Protein AF-A0A6A5W0C2-F1 (afdb_monomer)

Secondary structure (DSSP, 8-state):
--EEEEE---GGGG-HHHHHHHHHTTEEEEEPPTT-GGG-THHHHHHHH--

InterPro domains:
  IPR038717 Tc1-like transposase, DDE domain [PF13358] (3-50)

Nearest PDB structures (foldseek):
  4ikf-assembly1_B  TM=8.713E-01  e=5.448E-01  Human spumaretrovirus
  3s3o-assembly1_B-2  TM=8.056E-01  e=6.251E-01  Human spumaretrovirus
  8fnj-assembly1_G  TM=8.589E-01  e=8.815E-01  Homo sapiens
  6rwl-assembly1_A  TM=8.532E-01  e=9.442E-01  Simian immunodeficiency virus
  6voy-assembly1_D  TM=7.197E-01  e=1.011E+00  Saccharolobus solfataricus P2

Mean predicted aligned error: 3.72 Å

pLDDT: mean 91.83, std 5.0, range [67.31, 96.88]

Foldseek 3Di:
DAAEDEDEPDVVCVDVVVVVVQVVVRHHYDYDPPPCVVPPPCVVVVVVVPD

Sequence (51 aa):
YPKVIILNNILIHQNNEITKVIHAASYLIQYLPLYLPNYNPIELTFNLLKV

Radius of gyration: 12.71 Å; Cα contacts (8 Å, |Δi|>4): 44; chains: 1; bounding box: 28×22×35 Å

Structure (mmCIF, N/CA/C/O backbone):
data_AF-A0A6A5W0C2-F1
#
_entry.id   AF-A0A6A5W0C2-F1
#
loop_
_atom_site.group_PDB
_atom_site.id
_atom_site.type_symbol
_atom_site.label_atom_id
_atom_site.label_alt_id
_atom_site.label_comp_id
_atom_site.label_asym_id
_atom_site.label_entity_id
_atom_site.label_seq_id
_atom_site.pdbx_PDB_ins_code
_atom_site.Cartn_x
_atom_site.Cartn_y
_atom_site.Cartn_z
_atom_site.occupancy
_atom_site.B_iso_or_equiv
_atom_site.auth_seq_id
_atom_site.auth_comp_id
_atom_site.auth_asym_id
_atom_site.auth_atom_id
_atom_site.pdbx_PDB_model_num
ATOM 1 N N . TYR A 1 1 ? -17.627 -7.378 3.823 1.00 78.31 1 TYR A N 1
ATOM 2 C CA . TYR A 1 1 ? -16.181 -7.673 3.776 1.00 78.31 1 TYR A CA 1
ATOM 3 C C . TYR A 1 1 ? -15.397 -6.390 4.006 1.00 78.31 1 TYR A C 1
ATOM 5 O O . TYR A 1 1 ? -15.860 -5.356 3.525 1.00 78.31 1 TYR A O 1
ATOM 13 N N . PRO A 1 2 ? -14.280 -6.416 4.755 1.00 87.31 2 PRO A N 1
ATOM 14 C CA . PRO A 1 2 ? -13.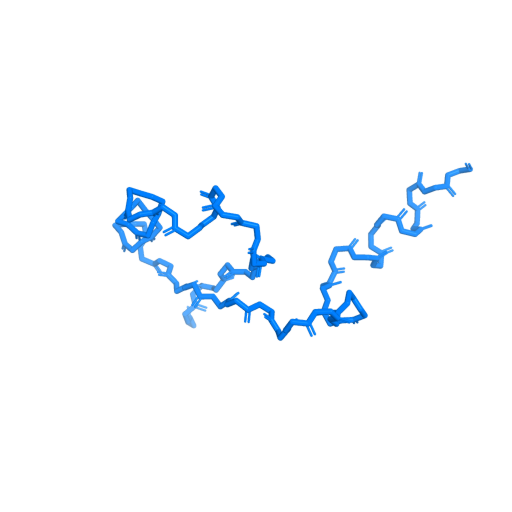432 -5.238 4.920 1.00 87.31 2 PRO A CA 1
ATOM 15 C C . PRO A 1 2 ? -12.850 -4.814 3.567 1.00 87.31 2 PRO A C 1
ATOM 17 O O . PRO A 1 2 ? -12.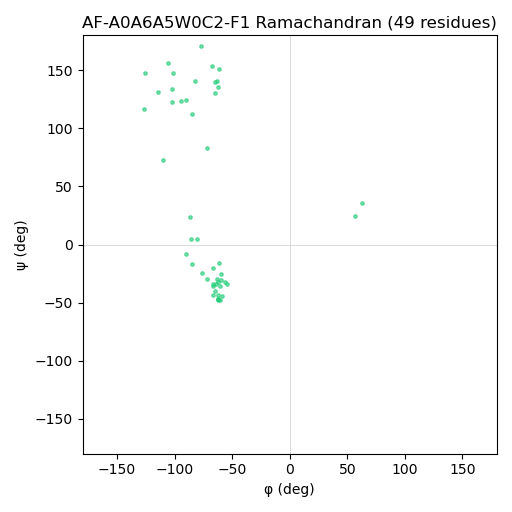483 -5.665 2.756 1.00 87.31 2 PRO A O 1
ATOM 20 N N . LYS A 1 3 ? -12.775 -3.505 3.318 1.00 94.88 3 LYS A N 1
ATOM 21 C CA . LYS A 1 3 ? -12.107 -2.962 2.132 1.00 94.88 3 LYS A CA 1
ATOM 22 C C . LYS A 1 3 ? -10.647 -2.706 2.483 1.00 94.88 3 LYS A C 1
ATOM 24 O O . LYS A 1 3 ? -10.376 -2.001 3.451 1.00 94.88 3 LYS A O 1
ATOM 29 N N . VAL A 1 4 ? -9.721 -3.287 1.728 1.00 94.50 4 VAL A N 1
ATOM 30 C CA . VAL A 1 4 ? -8.284 -3.226 2.024 1.00 94.50 4 VAL A CA 1
ATOM 31 C C . VAL A 1 4 ? -7.571 -2.449 0.927 1.00 94.50 4 VAL A C 1
ATOM 33 O O . VAL A 1 4 ? -7.772 -2.722 -0.254 1.00 94.50 4 VAL A O 1
ATOM 36 N N . ILE A 1 5 ? -6.738 -1.491 1.325 1.00 94.56 5 ILE A N 1
ATOM 37 C CA . ILE A 1 5 ? -5.807 -0.787 0.445 1.00 94.56 5 ILE A CA 1
ATOM 38 C C . ILE A 1 5 ? -4.418 -1.380 0.670 1.00 94.56 5 ILE A C 1
ATOM 40 O O . ILE A 1 5 ? -3.909 -1.374 1.791 1.00 94.56 5 ILE A O 1
ATOM 44 N N . ILE A 1 6 ? -3.814 -1.888 -0.404 1.00 93.31 6 ILE A N 1
ATOM 45 C CA . ILE A 1 6 ? -2.454 -2.430 -0.399 1.00 93.31 6 ILE A CA 1
ATOM 46 C C . ILE A 1 6 ? -1.496 -1.319 -0.838 1.00 93.31 6 ILE A C 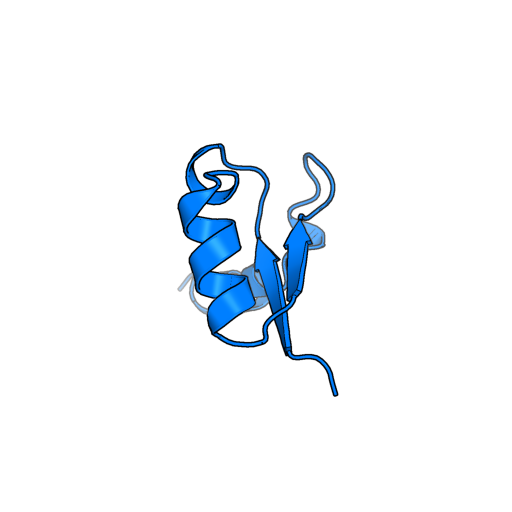1
ATOM 48 O O . ILE A 1 6 ? -1.668 -0.755 -1.917 1.00 93.31 6 ILE A O 1
ATOM 52 N N . LEU A 1 7 ? -0.495 -1.004 -0.015 1.00 93.38 7 LEU A N 1
ATOM 53 C CA . LEU A 1 7 ? 0.495 0.047 -0.279 1.00 93.38 7 LEU A CA 1
ATOM 54 C C . LEU A 1 7 ? 1.922 -0.509 -0.187 1.00 93.38 7 LEU A C 1
ATOM 56 O O . LEU A 1 7 ? 2.218 -1.392 0.617 1.00 93.38 7 LEU A O 1
ATOM 60 N N . ASN A 1 8 ? 2.839 0.033 -0.989 1.00 92.25 8 ASN A N 1
ATOM 61 C CA . ASN A 1 8 ? 4.274 -0.180 -0.777 1.00 92.25 8 ASN A CA 1
ATOM 62 C C . ASN A 1 8 ? 4.788 0.693 0.392 1.00 92.25 8 ASN A C 1
ATOM 64 O O . ASN A 1 8 ? 4.082 1.569 0.893 1.00 92.25 8 ASN A O 1
ATOM 68 N N . ASN A 1 9 ? 6.032 0.468 0.817 1.00 92.56 9 ASN A N 1
ATOM 69 C CA . ASN A 1 9 ? 6.630 1.110 1.998 1.00 92.56 9 ASN A CA 1
ATOM 70 C C . ASN A 1 9 ? 7.293 2.471 1.724 1.00 92.56 9 ASN A C 1
ATOM 72 O O . ASN A 1 9 ? 8.198 2.867 2.455 1.00 92.56 9 ASN A O 1
ATOM 76 N N . ILE A 1 10 ? 6.912 3.186 0.662 1.00 91.75 10 ILE A N 1
ATOM 77 C CA . ILE A 1 10 ? 7.461 4.530 0.440 1.00 91.75 10 ILE A CA 1
ATOM 78 C C . ILE A 1 10 ? 7.012 5.468 1.573 1.00 91.75 10 ILE A C 1
ATOM 80 O O . ILE A 1 10 ? 5.862 5.423 2.011 1.00 91.75 10 ILE A O 1
ATOM 84 N N . LEU A 1 11 ? 7.914 6.337 2.038 1.00 93.06 11 LEU A N 1
ATOM 85 C CA . LEU A 1 11 ? 7.697 7.183 3.221 1.00 93.06 11 LEU A CA 1
ATOM 86 C C . LEU A 1 11 ? 6.420 8.031 3.144 1.00 93.06 11 LEU A C 1
ATOM 88 O O . LEU A 1 11 ? 5.752 8.230 4.154 1.00 93.06 11 LEU A O 1
ATOM 92 N N . ILE A 1 12 ? 6.039 8.487 1.947 1.00 93.31 12 ILE A N 1
ATOM 93 C CA . ILE A 1 12 ? 4.817 9.282 1.760 1.00 93.31 12 ILE A CA 1
ATOM 94 C C . ILE A 1 12 ? 3.539 8.507 2.119 1.00 93.31 12 ILE A C 1
ATOM 96 O O . ILE A 1 12 ? 2.583 9.116 2.587 1.00 93.31 12 ILE A O 1
ATOM 100 N N . HIS A 1 13 ? 3.519 7.177 1.963 1.00 92.56 13 HIS A N 1
ATOM 101 C CA . HIS A 1 13 ? 2.374 6.341 2.342 1.00 92.56 13 HIS A CA 1
ATOM 102 C C . HIS A 1 13 ? 2.284 6.122 3.854 1.00 92.56 13 HIS A C 1
ATOM 104 O O . HIS A 1 13 ? 1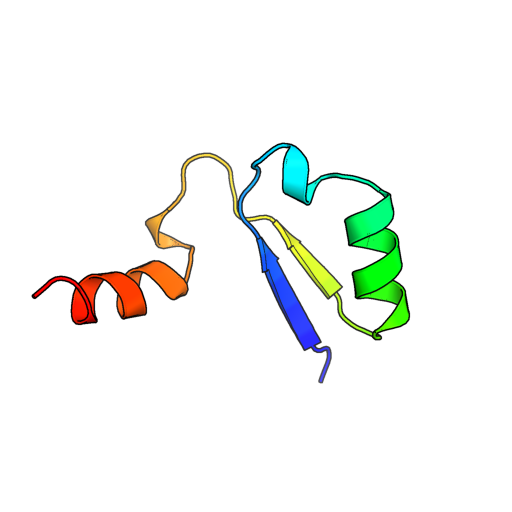.198 5.883 4.367 1.00 92.56 13 HIS A O 1
ATOM 110 N N . GLN A 1 14 ? 3.407 6.232 4.566 1.00 90.69 14 GLN A N 1
ATOM 111 C CA . GLN A 1 14 ? 3.486 6.051 6.018 1.00 90.69 14 GLN A CA 1
ATOM 112 C C . GLN A 1 14 ? 3.154 7.331 6.800 1.00 90.69 14 GLN A C 1
ATOM 114 O O . GLN A 1 14 ? 3.258 7.362 8.024 1.00 90.69 14 GLN A O 1
ATOM 119 N N . ASN A 1 15 ? 2.742 8.399 6.113 1.00 94.12 15 ASN A N 1
ATOM 120 C CA . ASN A 1 15 ? 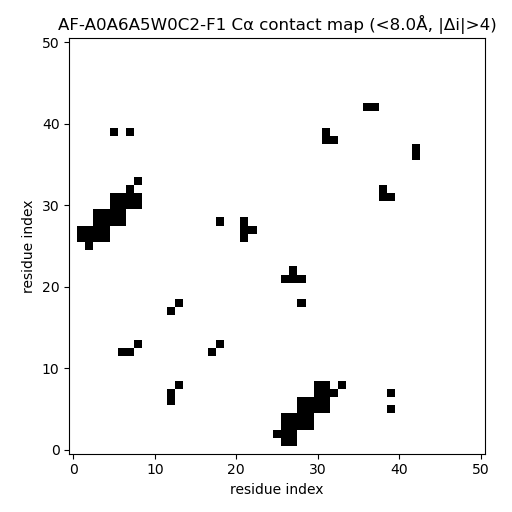2.286 9.622 6.756 1.00 94.12 15 ASN A CA 1
ATOM 121 C C . ASN A 1 15 ? 0.993 9.356 7.555 1.00 94.12 15 ASN A C 1
ATOM 123 O O . ASN A 1 15 ? 0.016 8.820 7.032 1.00 94.12 15 ASN A O 1
ATOM 127 N N . ASN A 1 16 ? 0.960 9.782 8.819 1.00 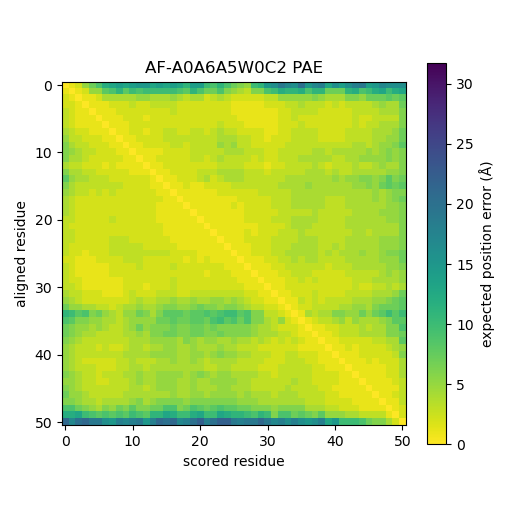94.50 16 ASN A N 1
ATOM 128 C CA . ASN A 1 16 ? -0.200 9.613 9.698 1.00 94.50 16 ASN A CA 1
ATOM 129 C C . ASN A 1 16 ? -1.496 10.210 9.127 1.00 94.50 16 ASN A C 1
ATOM 131 O O . ASN A 1 16 ? -2.567 9.657 9.373 1.00 94.50 16 ASN A O 1
ATOM 135 N N . GLU A 1 17 ? -1.424 11.297 8.358 1.00 95.62 17 GLU A N 1
ATOM 136 C CA . GLU A 1 17 ? -2.607 11.891 7.724 1.00 95.62 17 GLU A CA 1
ATOM 137 C C . GLU A 1 17 ? -3.214 10.965 6.662 1.00 95.62 17 GLU A C 1
ATOM 139 O O . GLU A 1 17 ? -4.435 10.844 6.582 1.00 95.62 17 GLU A O 1
ATOM 144 N N . ILE A 1 18 ? -2.383 10.222 5.920 1.00 93.38 18 ILE A N 1
ATOM 145 C CA . ILE A 1 18 ? -2.851 9.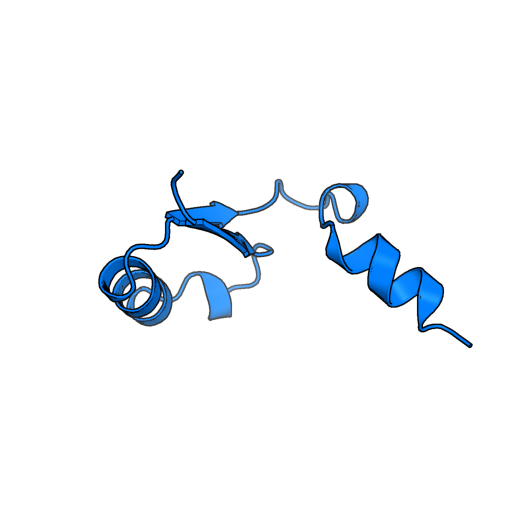198 4.974 1.00 93.38 18 ILE A CA 1
ATOM 146 C C . ILE A 1 18 ? -3.611 8.107 5.733 1.00 93.38 18 ILE A C 1
ATOM 148 O O . ILE A 1 18 ? -4.739 7.766 5.375 1.00 93.38 18 ILE A O 1
ATOM 152 N N . THR A 1 19 ? -3.038 7.625 6.838 1.00 93.88 19 THR A N 1
ATOM 153 C CA . THR A 1 19 ? -3.664 6.608 7.691 1.00 93.88 19 THR A CA 1
ATOM 154 C C . THR A 1 19 ? -5.019 7.065 8.237 1.00 93.88 19 THR A C 1
ATOM 156 O O . THR A 1 19 ? -6.000 6.323 8.158 1.00 93.88 19 THR A O 1
ATOM 159 N N . LYS A 1 20 ? -5.116 8.310 8.722 1.00 96.00 20 LYS A N 1
ATOM 160 C CA . LYS A 1 20 ? -6.373 8.892 9.221 1.00 96.00 20 LYS A CA 1
ATOM 161 C C . LYS A 1 20 ? -7.450 8.957 8.141 1.00 96.00 20 LYS A C 1
ATOM 163 O O . LYS A 1 20 ? -8.579 8.542 8.394 1.00 96.00 20 LYS A O 1
ATOM 168 N N . VAL A 1 21 ? -7.109 9.451 6.949 1.00 95.81 21 VAL A N 1
ATOM 169 C CA . VAL A 1 21 ? -8.060 9.587 5.833 1.00 95.81 21 VAL A CA 1
ATOM 170 C C . VAL A 1 21 ? -8.592 8.223 5.395 1.00 95.81 21 VAL A C 1
ATOM 172 O O . VAL A 1 21 ? -9.797 8.058 5.207 1.00 95.81 21 VAL A O 1
ATOM 175 N N . ILE A 1 22 ? -7.718 7.222 5.287 1.00 95.38 22 ILE A N 1
ATOM 176 C CA . ILE A 1 22 ? -8.112 5.871 4.874 1.00 95.38 22 ILE A CA 1
ATOM 177 C C . ILE A 1 22 ? -9.015 5.211 5.928 1.00 95.38 22 ILE A C 1
ATOM 179 O O . ILE A 1 22 ? -10.051 4.636 5.578 1.00 95.38 22 ILE A O 1
ATOM 183 N N . HIS A 1 23 ? -8.684 5.339 7.217 1.00 94.31 23 HIS A N 1
ATOM 184 C CA . HIS A 1 23 ? -9.533 4.816 8.290 1.00 94.31 23 HIS A CA 1
ATOM 185 C C . HIS A 1 23 ? -10.888 5.524 8.372 1.00 94.31 23 HIS A C 1
ATOM 187 O O . HIS A 1 23 ? -11.904 4.852 8.547 1.00 94.31 23 HIS A O 1
ATOM 193 N N . ALA A 1 24 ? -10.935 6.848 8.182 1.00 96.56 24 ALA A N 1
ATOM 194 C CA . ALA A 1 24 ? -12.187 7.605 8.137 1.00 96.56 24 ALA A CA 1
ATOM 195 C C . ALA A 1 24 ? -13.118 7.124 7.009 1.00 96.56 24 ALA A C 1
ATOM 197 O O . ALA A 1 24 ? -14.338 7.126 7.159 1.00 96.56 24 ALA A O 1
ATOM 198 N N . ALA A 1 25 ? -12.551 6.631 5.905 1.00 96.19 25 ALA A N 1
ATOM 199 C CA . ALA A 1 25 ? -13.299 6.030 4.804 1.00 96.19 25 ALA A CA 1
ATOM 200 C C . ALA A 1 25 ? -13.722 4.563 5.054 1.00 96.19 25 ALA A C 1
ATOM 202 O O . ALA A 1 25 ? -14.295 3.934 4.163 1.00 96.19 25 ALA A O 1
ATOM 203 N N . SER A 1 26 ? -13.473 4.008 6.248 1.00 96.00 26 SER A N 1
ATOM 204 C CA . SER A 1 26 ? -13.750 2.606 6.612 1.00 96.00 26 SER A CA 1
ATOM 205 C C . SER A 1 26 ? -12.962 1.573 5.789 1.00 96.00 26 SER A C 1
ATOM 207 O O . SER A 1 26 ? -13.468 0.490 5.479 1.00 96.00 26 SER A O 1
ATOM 209 N N . TYR A 1 27 ? -11.716 1.901 5.439 1.00 96.88 27 TYR A N 1
ATOM 210 C CA . TYR A 1 27 ? -10.762 0.979 4.818 1.00 96.88 27 TYR A CA 1
ATOM 211 C C . TYR A 1 27 ? -9.689 0.542 5.824 1.00 96.88 27 TYR A C 1
ATOM 213 O O . TYR A 1 27 ? -9.397 1.229 6.805 1.00 96.88 27 TYR A O 1
ATOM 221 N N . LEU A 1 28 ? -9.086 -0.613 5.555 1.00 95.00 28 LEU A N 1
ATOM 222 C CA . LEU A 1 28 ? -7.887 -1.108 6.223 1.00 95.00 28 LEU A CA 1
ATOM 223 C C . LEU A 1 28 ? -6.667 -0.866 5.334 1.00 95.00 28 LEU A C 1
ATOM 225 O O . LEU A 1 28 ? -6.764 -0.953 4.109 1.00 95.00 28 LEU A O 1
ATOM 229 N N . ILE A 1 29 ? -5.517 -0.611 5.951 1.00 94.75 29 ILE A N 1
ATOM 230 C CA . ILE A 1 29 ? -4.238 -0.474 5.251 1.00 94.75 29 ILE A CA 1
ATOM 231 C C . ILE A 1 29 ? -3.441 -1.755 5.437 1.00 94.75 29 ILE A C 1
ATOM 233 O O . ILE A 1 29 ? -3.300 -2.245 6.557 1.00 94.75 29 ILE A O 1
ATOM 237 N N . GLN A 1 30 ? -2.881 -2.262 4.343 1.00 94.06 30 GLN A N 1
ATOM 238 C CA . GLN A 1 30 ? -1.920 -3.350 4.361 1.00 94.06 30 GLN A CA 1
ATOM 239 C C . GLN A 1 30 ? -0.661 -2.938 3.604 1.00 94.06 30 GLN A C 1
ATOM 241 O O . GLN A 1 30 ? -0.691 -2.692 2.399 1.00 94.06 30 GLN A O 1
ATOM 246 N N . TYR A 1 31 ? 0.461 -2.881 4.315 1.00 93.62 31 TYR A N 1
ATOM 247 C CA . TYR A 1 31 ? 1.756 -2.652 3.690 1.00 93.62 31 TYR A CA 1
ATOM 248 C C . TYR A 1 31 ? 2.318 -3.958 3.131 1.00 93.62 31 TYR A C 1
ATOM 250 O O . TYR A 1 31 ? 2.192 -5.023 3.742 1.00 93.62 31 TYR A O 1
ATOM 258 N N . LEU A 1 32 ? 2.946 -3.874 1.962 1.00 93.50 32 LEU A N 1
ATOM 259 C CA . LEU A 1 32 ? 3.679 -4.990 1.374 1.00 93.50 32 LEU A CA 1
ATOM 260 C C . LEU A 1 32 ? 4.928 -5.323 2.205 1.00 93.50 32 LEU A C 1
ATOM 262 O O . LEU A 1 32 ? 5.501 -4.429 2.829 1.00 93.50 32 LEU A O 1
ATOM 266 N N . PRO A 1 33 ? 5.422 -6.570 2.185 1.00 92.31 33 PRO A N 1
ATOM 26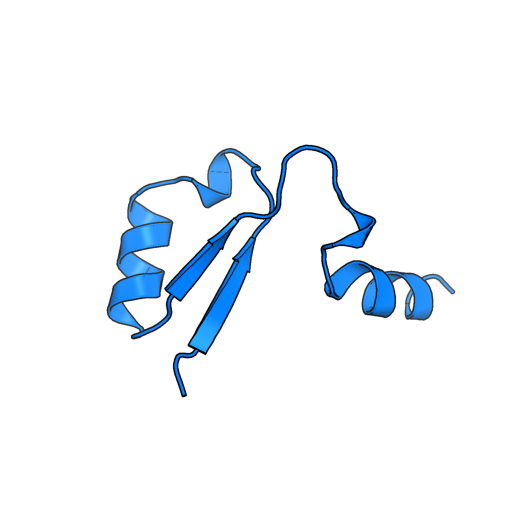7 C CA . PRO A 1 33 ? 6.745 -6.865 2.720 1.00 92.31 33 PRO A CA 1
ATOM 268 C C . PRO A 1 33 ? 7.836 -6.103 1.951 1.00 92.31 33 PRO A C 1
ATOM 270 O O . PRO A 1 33 ? 7.694 -5.786 0.765 1.00 92.31 33 PRO A O 1
ATOM 273 N N . LEU A 1 34 ? 8.939 -5.797 2.634 1.00 88.88 34 LEU A N 1
ATOM 274 C CA . LEU A 1 34 ? 10.043 -5.036 2.053 1.00 88.88 34 LEU A CA 1
ATOM 275 C C . LEU A 1 34 ? 10.659 -5.791 0.860 1.00 88.88 34 LEU A C 1
ATOM 277 O O . LEU A 1 34 ? 10.891 -6.993 0.940 1.00 88.88 34 LEU A O 1
ATOM 281 N N . TYR A 1 35 ? 10.929 -5.075 -0.235 1.00 84.25 35 TYR A N 1
ATOM 282 C CA . TYR A 1 35 ? 11.546 -5.607 -1.461 1.00 84.25 35 TYR A CA 1
ATOM 283 C C . TYR A 1 35 ? 10.814 -6.788 -2.133 1.00 84.25 35 TYR A C 1
ATOM 285 O O . TYR A 1 35 ? 11.435 -7.536 -2.885 1.00 84.25 35 TYR A O 1
ATOM 293 N N . LEU A 1 36 ? 9.498 -6.941 -1.928 1.00 88.19 36 LEU A N 1
ATOM 294 C CA . LEU A 1 36 ? 8.678 -7.951 -2.617 1.00 88.19 36 LEU A CA 1
ATOM 295 C C . LEU A 1 36 ? 7.703 -7.318 -3.631 1.00 88.19 36 LEU A C 1
ATOM 297 O O . LEU A 1 36 ? 6.494 -7.307 -3.395 1.00 88.19 36 LEU A O 1
ATOM 301 N N . PRO A 1 37 ? 8.186 -6.811 -4.785 1.00 83.75 37 PRO A N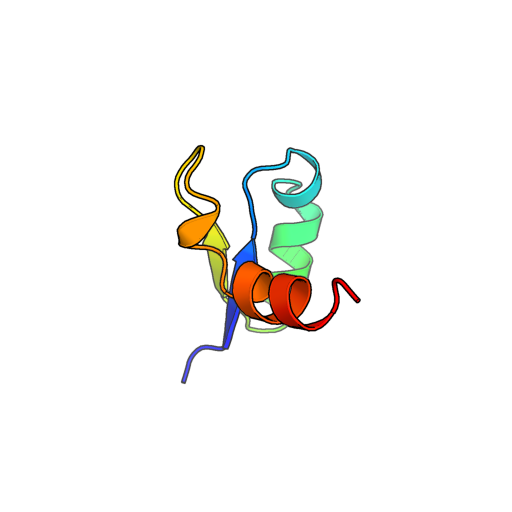 1
ATOM 302 C CA . PRO A 1 37 ? 7.315 -6.229 -5.811 1.00 83.75 37 PRO A CA 1
ATOM 303 C C . PRO A 1 37 ? 6.331 -7.257 -6.382 1.00 83.75 37 PRO A C 1
ATOM 305 O O . PRO A 1 37 ? 5.186 -6.921 -6.652 1.00 83.75 37 PRO A O 1
ATOM 308 N N . ASN A 1 38 ? 6.723 -8.533 -6.449 1.00 87.88 38 ASN A N 1
ATOM 309 C CA . ASN A 1 38 ? 5.891 -9.630 -6.960 1.00 87.88 38 ASN A CA 1
ATOM 310 C C . ASN A 1 38 ? 4.600 -9.853 -6.147 1.00 87.88 38 ASN A C 1
ATOM 312 O O . ASN A 1 38 ? 3.703 -10.554 -6.602 1.00 87.88 38 ASN A O 1
ATOM 316 N N . TYR A 1 39 ? 4.519 -9.291 -4.936 1.00 88.88 39 TYR A N 1
ATOM 317 C CA . TYR A 1 39 ? 3.337 -9.352 -4.073 1.00 88.88 39 TYR A CA 1
ATOM 318 C C . TYR A 1 39 ? 2.382 -8.178 -4.316 1.00 88.88 39 TYR A C 1
ATOM 320 O O . TYR A 1 39 ? 1.284 -8.167 -3.766 1.00 88.88 39 TYR A O 1
ATOM 328 N N . ASN A 1 40 ? 2.783 -7.183 -5.112 1.00 91.88 40 ASN A N 1
ATOM 329 C CA . ASN A 1 40 ? 1.954 -6.042 -5.454 1.00 91.88 40 ASN A CA 1
ATOM 330 C C . ASN A 1 40 ? 1.046 -6.396 -6.647 1.00 91.88 40 ASN A C 1
ATOM 332 O O . ASN A 1 40 ? 1.548 -6.548 -7.763 1.00 91.88 40 ASN A O 1
ATOM 336 N N . PRO A 1 41 ? -0.285 -6.488 -6.468 1.00 90.56 41 PRO A N 1
ATOM 337 C CA . PRO A 1 41 ? -1.185 -6.904 -7.545 1.00 90.56 41 PRO A CA 1
ATOM 338 C C . PRO A 1 41 ? -1.132 -5.995 -8.780 1.00 90.56 41 PRO A C 1
ATOM 340 O O . PRO A 1 41 ? -1.417 -6.448 -9.887 1.00 90.56 41 PRO A O 1
ATOM 343 N N . ILE A 1 42 ? -0.741 -4.725 -8.610 1.00 92.31 42 ILE A N 1
ATOM 344 C CA . ILE A 1 42 ? -0.657 -3.766 -9.718 1.00 92.31 42 ILE A CA 1
ATOM 345 C C . ILE A 1 42 ? 0.438 -4.118 -10.735 1.00 92.31 42 ILE A C 1
ATOM 347 O O . ILE A 1 42 ? 0.349 -3.679 -11.878 1.00 92.31 42 ILE A O 1
ATOM 351 N N . GLU A 1 43 ? 1.433 -4.937 -10.371 1.00 91.62 43 GLU A N 1
ATOM 352 C CA . GLU A 1 43 ? 2.483 -5.368 -11.305 1.00 91.62 43 GLU A CA 1
ATOM 353 C C . GLU A 1 43 ? 1.900 -6.138 -12.493 1.00 91.62 43 GLU A C 1
ATOM 355 O O . GLU A 1 43 ? 2.358 -5.969 -13.621 1.00 91.62 43 GLU A O 1
ATOM 360 N N . LEU A 1 44 ? 0.842 -6.930 -12.274 1.00 91.31 44 LEU A N 1
ATOM 361 C CA . LEU A 1 44 ? 0.136 -7.623 -13.355 1.00 91.31 44 LEU A CA 1
ATOM 362 C C . LEU A 1 44 ? -0.472 -6.618 -14.335 1.00 91.31 44 LEU A C 1
ATOM 364 O O . LEU A 1 44 ? -0.269 -6.729 -15.542 1.00 91.31 44 LEU A O 1
ATOM 368 N N . THR A 1 45 ? -1.162 -5.603 -13.814 1.00 93.38 45 THR A N 1
ATOM 369 C CA . THR A 1 45 ? -1.765 -4.543 -14.626 1.00 93.38 45 THR A CA 1
ATOM 370 C C . THR A 1 45 ? -0.703 -3.756 -15.387 1.00 93.38 45 THR A C 1
ATOM 372 O O . THR A 1 45 ? -0.844 -3.549 -16.588 1.00 93.38 45 THR A O 1
ATOM 375 N N . PHE A 1 46 ? 0.389 -3.347 -14.735 1.00 92.62 46 PHE A N 1
ATOM 376 C CA . PHE A 1 46 ? 1.453 -2.611 -15.416 1.00 92.62 46 PHE A CA 1
ATOM 377 C C . PHE A 1 46 ? 2.181 -3.450 -16.461 1.00 92.62 46 PHE A C 1
ATOM 379 O O . PHE A 1 46 ? 2.559 -2.907 -17.491 1.00 92.62 46 PHE A O 1
ATOM 386 N N . ASN A 1 47 ? 2.350 -4.755 -16.251 1.00 91.69 47 ASN A N 1
ATOM 387 C CA . ASN A 1 47 ? 2.923 -5.630 -17.271 1.00 91.69 47 ASN A CA 1
ATOM 388 C C . ASN A 1 47 ? 2.042 -5.728 -18.521 1.00 91.69 47 ASN A C 1
ATOM 390 O O . ASN A 1 47 ? 2.583 -5.800 -19.616 1.00 91.69 47 ASN A O 1
ATOM 394 N N . LEU A 1 48 ? 0.714 -5.667 -18.375 1.00 93.75 48 LEU A N 1
ATOM 395 C CA . LEU A 1 48 ? -0.206 -5.597 -19.516 1.00 93.75 48 LEU A CA 1
ATOM 396 C C . LEU A 1 48 ? -0.176 -4.234 -20.227 1.00 93.75 48 LEU A C 1
ATOM 398 O O . LEU A 1 48 ? -0.443 -4.166 -21.421 1.00 93.75 48 LEU A O 1
ATOM 402 N N . LEU A 1 49 ? 0.116 -3.151 -19.499 1.00 95.44 49 LEU A N 1
ATOM 403 C CA . LEU A 1 49 ? 0.146 -1.782 -20.035 1.00 95.44 49 LEU A CA 1
ATOM 404 C C . LEU A 1 49 ? 1.478 -1.396 -20.694 1.00 95.44 49 LEU A C 1
ATOM 406 O O . LEU A 1 49 ? 1.526 -0.396 -21.410 1.00 95.44 49 LEU A O 1
ATOM 410 N N . LYS A 1 50 ? 2.556 -2.145 -20.442 1.00 85.19 50 LYS A N 1
ATOM 411 C CA . LYS A 1 50 ? 3.849 -1.988 -21.123 1.00 85.19 50 LYS A CA 1
ATOM 412 C C . LYS A 1 50 ? 3.708 -2.506 -22.559 1.00 85.19 50 LYS A C 1
ATOM 414 O O . LYS A 1 50 ? 3.985 -3.673 -22.820 1.00 85.19 50 LYS A O 1
ATOM 419 N N . VAL A 1 51 ? 3.200 -1.648 -23.444 1.00 67.31 51 VAL A N 1
ATOM 420 C CA . VAL A 1 51 ? 3.234 -1.841 -24.905 1.00 67.31 51 VAL A CA 1
ATOM 421 C C . VAL A 1 51 ? 4.679 -1.866 -25.387 1.00 67.31 51 VAL A C 1
ATOM 423 O O . VAL A 1 51 ? 5.463 -1.015 -24.905 1.00 67.31 51 VAL A O 1
#

Organism: NCBI:txid1392246

Solvent-accessible surface area (backbone atoms only — not comparable to full-atom values): 3314 Å² total; per-residue (Å²): 131,89,46,73,47,80,39,66,83,53,70,79,66,72,34,67,67,53,52,51,55,43,46,74,69,66,37,46,83,41,72,53,66,86,94,46,65,91,76,42,75,63,53,62,56,51,61,72,66,64,122

=== Feature glossary ===
Legend for the data blocks above and below:

— What the protein is —

The amino-acid sequence is the protein's primary structure: the linear order of residues from the N-terminus to the C-terminus, written in one-letter code. Everything else here — the 3D coordinates, the secondary structure, the domain annotations — is ultimately a consequence of this string.

Functional annotations link the protein to curated databases. InterPro entries identify conserved domains and families by matching the sequence against member-database signatures (Pfam, PROSITE, CDD, …). Gene Ontology (GO) terms describe molecular function, biological process, and cellular component in a controlled vocabulary. CATH places the structure in a hierarchical fold classification (Class/Architecture/Topology/Homologous-superfamily). The organism is the source species.

— Where its atoms are —

Atomic coordinates in PDBx/mmCIF format — the same representation the Protein Data Bank distributes. Each line of the _atom_site loop places one backbone atom in Cartesian space (units: ångströms, origin: arbitrary).

The six renders are orthographic views along the three Cartesian axes in both directions. Representation (cartoon, sticks, or surface) and color scheme (sequence-rainbow or by-chain) vary across proteins so the training set covers all the common visualization conventions.

— Local backbone conformation —

Eight-state secondary structure (DSSP): H is the canonical α-helix, G the tighter 3₁₀-helix, I the wider π-helix; E/B are β-structure, T and S are turns and bends, and '-' is everything else. DSSP derives these from the pattern of main-chain N–H···O=C hydrogen bonds, not from the sequence.

Three-state secondary structure (P-SEA) collapses the eight DSSP classes into helix (a), strand (b), and coil (c). P-SEA assigns these from Cα geometry alone — distances and angles — without requiring backbone oxygens, so it works on any Cα trace.

φ (phi) and ψ (psi) are the two rotatable backbone dihedrals per residue: φ is the C(i-1)–N–Cα–C torsion, ψ is the N–Cα–C–N(i+1) torsion, both in degrees on (−180°, 180°]. α-helical residues cluster near (−60°, −45°); β-strand residues near (−120°, +130°). A Ramachandran plot is simply a scatter of (φ, ψ) for every residue.

— Global shape and packing —

The geometric summary reports three shape descriptors. Rg (radius of gyration) measures how spread out the Cα atoms are about their centre of mass; compact globular proteins have small Rg, elongated or unfolded ones large. Cα contacts (<8 Å, |i−j|>4) count long-range residue pairs in spatial proximity — high for tightly packed folds, near zero for rods or random coil. The bounding-box extents give the protein's footprint along x, y, z in Å.

SASA measures how much of the protein is reachable by solvent. It is computed by rolling a water-sized probe over the atomic surface and summing the exposed area (Å²). Per-residue SASA distinguishes core (buried, low SASA) from surface (exposed, high SASA) residues; total SASA is a whole-molecule size measure.

Plot images: a contact map (which residues are close in 3D, as an N×N binary image), a Ramachandran scatter (backbone torsion angles, revealing secondary-structure composition at a glance), and — for AlphaFold structures — a PAE heatmap (pairwise prediction confidence).

— Structural neighborhood —

A 3Di character summarizes, for each residue, the relative orientation of the Cα frame of its nearest spatial neighbor. Because it encodes fold topology rather than chemistry, 3Di alignments detect remote structural similarity that sequence alignment misses.

The Foldseek neighbor list gives the closest experimentally determined structures in the PDB, ranked by structural alignment. TM-score near 1 means near-identical fold; near 0.3 means only rough topology match. This is how one finds what a novel AlphaFold prediction most resembles in the solved-structure universe.

— Confidence and disorder —

For AlphaFold models, the B-factor field carries pLDDT — the model's own estimate of local accuracy on a 0–100 scale. Regions with pLDDT<50 should be treated as essentially unmodeled; they often correspond to intrinsically disordered segments.

Crystallographic B-factors measure how much each atom's electron density is smeared out, in Å². They rise in mobile loops and surface residues and fall in the buried interior. In AlphaFold models this column is repurposed to hold pLDDT instead.

Predicted Aligned Error (PAE) is an AlphaFold confidence matrix: entry (i, j) is the expected error in the position of residue j, in ångströms, when the prediction is superimposed on the true structure at residue i. Low PAE within a block of residues means that block is internally rigid and well-predicted; high PAE between two blocks means their relative placement is uncertain even if each block individually is confident.